Protein AF-A0A961V7P5-F1 (afdb_monomer_lite)

Structure (mmCIF, N/CA/C/O backbone):
data_AF-A0A961V7P5-F1
#
_entry.id   AF-A0A961V7P5-F1
#
loop_
_atom_site.group_PDB
_atom_site.id
_atom_site.type_symbol
_atom_site.label_atom_id
_atom_site.label_alt_id
_atom_site.label_comp_id
_atom_site.label_asym_id
_atom_site.label_entity_id
_atom_site.label_seq_id
_atom_site.pdbx_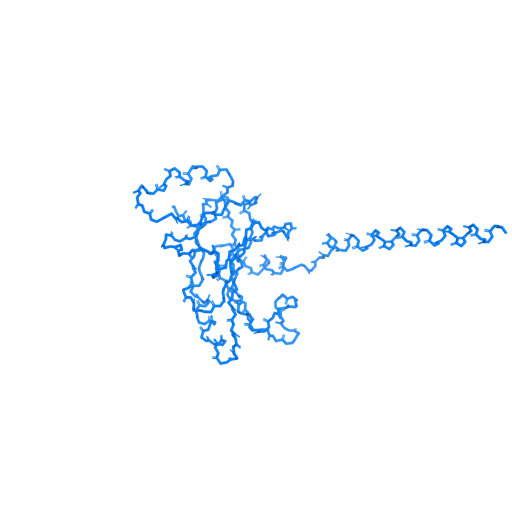PDB_ins_code
_atom_site.Cartn_x
_atom_site.Cartn_y
_atom_site.Cartn_z
_atom_site.occupancy
_atom_site.B_iso_or_equiv
_atom_site.auth_seq_id
_atom_site.auth_comp_id
_atom_site.auth_asym_id
_atom_site.auth_atom_id
_atom_site.pdbx_PDB_model_num
ATOM 1 N N . MET A 1 1 ? 36.699 -14.948 -41.599 1.00 77.75 1 MET A N 1
ATOM 2 C CA . MET A 1 1 ? 36.874 -13.688 -40.840 1.00 77.75 1 MET A CA 1
ATOM 3 C C . MET A 1 1 ? 35.613 -12.828 -40.878 1.00 77.75 1 MET A C 1
ATOM 5 O O . MET A 1 1 ? 35.028 -12.627 -39.828 1.00 77.75 1 MET A O 1
ATOM 9 N N . ILE A 1 2 ? 35.127 -12.418 -42.057 1.00 91.94 2 ILE A N 1
ATOM 10 C CA . ILE A 1 2 ? 33.906 -11.593 -42.200 1.00 91.94 2 ILE A CA 1
ATOM 11 C C . ILE A 1 2 ? 32.671 -12.248 -41.556 1.00 91.94 2 ILE A C 1
ATOM 13 O O . ILE A 1 2 ? 31.991 -11.610 -40.763 1.00 91.94 2 ILE A O 1
ATOM 17 N N . ALA A 1 3 ? 32.425 -13.538 -41.807 1.00 91.94 3 ALA A N 1
ATOM 18 C CA . ALA A 1 3 ? 31.297 -14.258 -41.202 1.00 91.94 3 ALA A CA 1
ATOM 19 C C . ALA A 1 3 ? 31.339 -14.285 -39.659 1.00 91.94 3 ALA A C 1
ATOM 21 O O . ALA A 1 3 ? 30.303 -14.170 -39.015 1.00 91.94 3 ALA A O 1
ATOM 22 N N . LEU A 1 4 ? 32.534 -14.381 -39.062 1.00 93.75 4 LEU A N 1
ATOM 23 C CA . LEU A 1 4 ? 32.701 -14.356 -37.606 1.00 93.75 4 LEU A CA 1
ATOM 24 C C . LEU A 1 4 ? 32.368 -12.973 -37.027 1.00 93.75 4 LEU 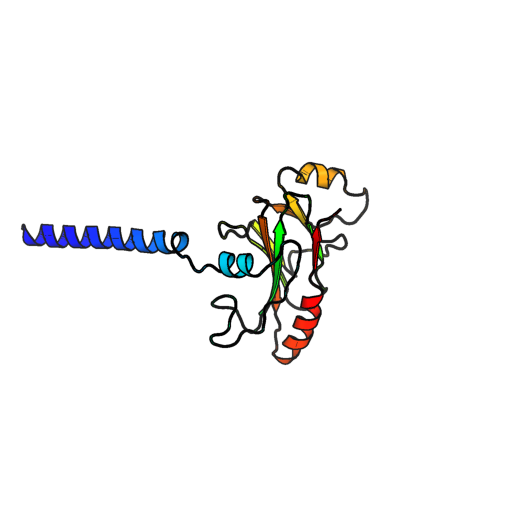A C 1
ATOM 26 O O . LEU A 1 4 ? 31.725 -12.889 -35.987 1.00 93.75 4 LEU A O 1
ATOM 30 N N . LEU A 1 5 ? 32.763 -11.899 -37.719 1.00 95.31 5 LEU A N 1
ATOM 31 C CA . LEU A 1 5 ? 32.427 -10.528 -37.324 1.00 95.31 5 LEU A CA 1
ATOM 32 C C . LEU A 1 5 ? 30.917 -10.276 -37.388 1.00 95.31 5 LEU A C 1
ATOM 34 O O . LEU A 1 5 ? 30.369 -9.678 -36.467 1.00 95.31 5 LEU A O 1
ATOM 38 N N . TRP A 1 6 ? 30.236 -10.780 -38.422 1.00 97.25 6 TRP A N 1
ATOM 39 C CA . TRP A 1 6 ? 28.775 -10.703 -38.511 1.00 97.25 6 TRP A CA 1
ATOM 40 C C . TRP A 1 6 ? 28.091 -11.464 -37.376 1.00 97.25 6 TRP A C 1
ATOM 42 O O . TRP A 1 6 ? 27.213 -10.905 -36.729 1.00 97.25 6 TRP A O 1
ATOM 52 N N . LEU A 1 7 ? 28.529 -12.691 -37.076 1.00 97.44 7 LEU A N 1
ATOM 53 C CA . LEU A 1 7 ? 27.970 -13.477 -35.971 1.00 97.44 7 LEU A CA 1
ATOM 54 C C . LEU A 1 7 ? 28.142 -12.777 -34.617 1.00 97.44 7 LEU A C 1
ATOM 56 O O . LEU A 1 7 ? 27.185 -12.688 -33.850 1.00 97.44 7 LEU A O 1
ATOM 60 N N . LEU A 1 8 ? 29.334 -12.242 -34.340 1.00 97.75 8 LEU A N 1
ATOM 61 C CA . LEU A 1 8 ? 29.598 -11.488 -33.112 1.00 97.75 8 LEU A CA 1
ATOM 62 C C . LEU A 1 8 ? 28.768 -10.203 -33.045 1.00 97.75 8 LEU A C 1
ATOM 64 O O . LEU A 1 8 ? 28.194 -9.906 -32.000 1.00 97.75 8 LEU A O 1
ATOM 68 N N . GLY A 1 9 ? 28.659 -9.469 -34.154 1.00 98.00 9 GLY A N 1
ATOM 69 C CA . GLY A 1 9 ? 27.849 -8.255 -34.236 1.00 98.00 9 GLY A CA 1
ATOM 70 C C . GLY A 1 9 ? 26.366 -8.527 -33.982 1.00 98.00 9 GLY A C 1
ATOM 71 O O . GLY A 1 9 ? 25.741 -7.834 -33.182 1.00 98.00 9 GLY A O 1
ATOM 72 N N . THR A 1 10 ? 25.810 -9.573 -34.598 1.00 97.88 10 THR A N 1
ATOM 73 C CA . THR A 1 10 ? 24.420 -9.988 -34.372 1.00 97.88 10 THR A CA 1
ATOM 74 C C . THR A 1 10 ? 24.196 -10.436 -32.932 1.00 97.88 10 THR A C 1
ATOM 76 O O . THR A 1 10 ? 23.210 -10.025 -32.325 1.00 97.88 10 THR A O 1
ATOM 79 N N . ALA A 1 11 ? 25.106 -11.231 -32.360 1.00 98.12 11 ALA A N 1
ATOM 80 C CA . ALA A 1 11 ? 25.002 -11.666 -30.969 1.00 98.12 11 ALA A CA 1
ATOM 81 C C . ALA A 1 11 ? 25.031 -10.474 -30.001 1.00 98.12 11 ALA A C 1
ATOM 83 O O . ALA A 1 11 ? 24.200 -10.385 -29.101 1.00 98.12 11 ALA A O 1
ATOM 84 N N . PHE A 1 12 ? 25.938 -9.521 -30.220 1.00 98.31 12 PHE A N 1
ATOM 85 C CA . PHE A 1 12 ? 26.044 -8.322 -29.396 1.00 98.31 12 PHE A CA 1
ATOM 86 C C . PHE A 1 12 ? 24.787 -7.446 -29.487 1.00 98.31 12 PHE A C 1
ATOM 88 O O . PHE A 1 12 ? 24.245 -7.031 -28.463 1.00 98.31 12 PHE A O 1
ATOM 95 N N . LEU A 1 13 ? 24.269 -7.228 -30.700 1.00 98.38 13 LEU A N 1
ATOM 96 C CA . LEU A 1 13 ? 23.025 -6.487 -30.906 1.00 98.38 13 LEU A CA 1
ATOM 97 C C . LEU A 1 13 ? 21.831 -7.185 -30.239 1.00 98.38 13 LEU A C 1
ATOM 99 O O . LEU A 1 13 ? 21.023 -6.524 -29.589 1.00 98.38 13 LEU A O 1
ATOM 103 N N . ALA A 1 14 ? 21.737 -8.512 -30.353 1.00 98.31 14 ALA A N 1
ATOM 104 C CA . ALA A 1 14 ? 20.686 -9.291 -29.706 1.00 98.31 14 ALA A CA 1
ATOM 105 C C . ALA A 1 14 ? 20.731 -9.150 -28.177 1.00 98.31 14 ALA A C 1
ATOM 107 O O . ALA A 1 14 ? 19.685 -8.962 -27.560 1.00 98.31 14 ALA A O 1
ATOM 108 N N . VAL A 1 15 ? 21.924 -9.170 -27.570 1.00 98.44 15 VAL A N 1
ATOM 109 C CA . VAL A 1 15 ? 22.098 -8.947 -26.125 1.00 98.44 15 VAL A CA 1
ATOM 110 C C . VAL A 1 15 ? 21.638 -7.545 -25.724 1.00 98.44 15 VAL A C 1
ATOM 112 O O . VAL A 1 15 ? 20.887 -7.414 -24.761 1.00 98.44 15 VAL A O 1
ATOM 115 N N . ILE A 1 16 ? 22.020 -6.505 -26.473 1.00 98.50 16 ILE A N 1
ATOM 116 C CA . ILE A 1 16 ? 21.588 -5.127 -26.187 1.00 98.50 16 ILE A CA 1
ATOM 117 C C . ILE A 1 16 ? 20.065 -5.006 -26.258 1.00 98.50 16 ILE A C 1
ATOM 119 O O . ILE A 1 16 ? 19.452 -4.475 -25.333 1.00 98.50 16 ILE A O 1
ATOM 123 N N . ILE A 1 17 ? 19.448 -5.516 -27.328 1.00 98.06 17 ILE A N 1
ATOM 124 C CA . ILE A 1 17 ? 17.991 -5.473 -27.502 1.00 98.06 17 ILE A CA 1
ATOM 125 C C . ILE A 1 17 ? 17.299 -6.256 -26.386 1.00 98.06 17 ILE A C 1
ATOM 127 O O . ILE A 1 17 ? 16.313 -5.778 -25.835 1.00 98.06 17 ILE A O 1
ATOM 131 N N . HIS A 1 18 ? 17.817 -7.430 -26.021 1.00 97.75 18 HIS A N 1
ATOM 132 C CA . HIS A 1 18 ? 17.253 -8.247 -24.952 1.00 97.75 18 HIS A CA 1
ATOM 133 C C . HIS A 1 18 ? 17.287 -7.523 -23.602 1.00 97.75 18 HIS A C 1
ATOM 135 O O . HIS A 1 18 ? 16.252 -7.404 -22.952 1.00 97.75 18 HIS A O 1
ATOM 141 N N . ILE A 1 19 ? 18.447 -6.987 -23.206 1.00 98.00 19 ILE A N 1
ATOM 142 C CA . ILE A 1 19 ? 18.597 -6.225 -21.957 1.00 98.00 19 ILE A CA 1
ATOM 143 C C . ILE A 1 19 ? 17.679 -4.999 -21.975 1.00 98.00 19 ILE A C 1
ATOM 145 O O . ILE A 1 19 ? 16.937 -4.773 -21.021 1.00 98.00 19 ILE A O 1
ATOM 149 N N . GLY A 1 20 ? 17.684 -4.239 -23.074 1.00 97.50 20 GLY A N 1
ATOM 150 C CA . GLY A 1 20 ? 16.831 -3.064 -23.235 1.00 97.50 20 GLY A CA 1
ATOM 151 C C . GLY A 1 20 ? 15.346 -3.401 -23.111 1.00 97.50 20 GLY A C 1
ATOM 152 O O . GLY A 1 20 ? 14.626 -2.719 -22.389 1.00 97.50 20 GLY A O 1
ATOM 153 N N . ALA A 1 21 ? 14.893 -4.485 -23.745 1.00 95.69 21 ALA A N 1
ATOM 154 C CA . ALA A 1 21 ? 13.510 -4.941 -23.660 1.00 95.69 21 ALA A CA 1
ATOM 155 C C . ALA A 1 21 ? 13.138 -5.374 -22.234 1.00 95.69 21 ALA A C 1
ATOM 157 O O . ALA A 1 21 ? 12.132 -4.907 -21.709 1.00 95.69 21 ALA A O 1
ATOM 158 N N . VAL A 1 22 ? 13.960 -6.204 -21.580 1.00 95.94 22 VAL A N 1
ATOM 159 C CA . VAL A 1 22 ? 13.705 -6.676 -20.206 1.00 95.94 22 VAL A CA 1
ATOM 160 C C . VAL A 1 22 ? 13.604 -5.508 -19.221 1.00 95.94 22 VAL A C 1
ATOM 162 O O . VAL A 1 22 ? 12.708 -5.498 -18.380 1.00 95.94 22 VAL A O 1
ATOM 165 N N . LEU A 1 23 ? 14.468 -4.498 -19.354 1.00 95.56 23 LEU A N 1
ATOM 166 C CA . LEU A 1 23 ? 14.440 -3.305 -18.503 1.00 95.56 23 LEU A CA 1
ATOM 167 C C . LEU A 1 23 ? 13.300 -2.335 -18.846 1.00 95.56 23 LEU A C 1
ATOM 169 O O . LEU A 1 23 ? 12.850 -1.603 -17.968 1.00 95.56 23 LEU A O 1
ATOM 173 N N . ALA A 1 24 ? 12.823 -2.317 -20.094 1.00 93.69 24 ALA A N 1
ATOM 174 C CA . ALA A 1 24 ? 11.725 -1.452 -20.526 1.00 93.69 24 ALA A CA 1
ATOM 175 C C . ALA A 1 24 ? 10.334 -2.020 -20.194 1.00 93.69 24 ALA A C 1
ATOM 177 O O . ALA A 1 24 ? 9.378 -1.258 -20.060 1.00 93.69 24 ALA A O 1
ATOM 178 N N . ILE A 1 25 ? 10.192 -3.341 -20.029 1.00 90.50 25 ILE A N 1
ATOM 179 C CA . ILE A 1 25 ? 8.899 -3.979 -19.719 1.00 90.50 25 ILE A CA 1
ATOM 180 C C . ILE A 1 25 ? 8.177 -3.333 -18.513 1.00 90.50 25 ILE A C 1
ATOM 182 O O . ILE A 1 25 ? 6.997 -3.010 -18.656 1.00 90.50 25 ILE A O 1
ATOM 186 N N . PRO A 1 26 ? 8.815 -3.078 -17.349 1.00 83.50 26 PRO A N 1
ATOM 187 C CA . PRO A 1 26 ? 8.119 -2.541 -16.174 1.00 83.50 26 PRO A CA 1
ATOM 188 C C . PRO A 1 26 ? 7.541 -1.131 -16.359 1.00 83.50 26 PRO A C 1
ATOM 190 O O . PRO A 1 26 ? 6.562 -0.772 -15.695 1.00 83.50 26 PRO A O 1
ATOM 193 N N . THR A 1 27 ? 8.148 -0.314 -17.225 1.00 83.88 27 THR A N 1
ATOM 194 C CA . THR A 1 27 ? 7.713 1.066 -17.489 1.00 83.88 27 THR A CA 1
ATOM 195 C C . THR A 1 27 ? 6.685 1.137 -18.612 1.00 83.88 27 THR A C 1
ATOM 197 O O . THR A 1 27 ? 5.802 1.989 -18.561 1.00 83.88 27 THR A O 1
ATOM 200 N N . LEU A 1 28 ? 6.761 0.224 -19.584 1.00 85.94 28 LEU A N 1
ATOM 201 C CA . LEU A 1 28 ? 5.852 0.160 -20.730 1.00 85.94 28 LEU A CA 1
ATOM 202 C C . LEU A 1 28 ? 4.589 -0.673 -20.477 1.00 85.94 28 LEU A C 1
ATOM 204 O O . LEU A 1 28 ? 3.646 -0.596 -21.263 1.00 85.94 28 LEU A O 1
ATOM 208 N N . ALA A 1 29 ? 4.549 -1.469 -19.406 1.00 82.38 29 ALA A N 1
ATOM 209 C CA . ALA A 1 29 ? 3.362 -2.232 -19.040 1.00 82.38 29 ALA A CA 1
ATOM 210 C C . ALA A 1 29 ? 2.165 -1.297 -18.784 1.00 82.38 29 ALA A C 1
ATOM 212 O O . ALA A 1 29 ? 2.185 -0.479 -17.865 1.00 82.38 29 ALA A O 1
ATOM 213 N N . SER A 1 30 ? 1.118 -1.445 -19.598 1.00 72.19 30 SER A N 1
ATOM 214 C CA . SER A 1 30 ? -0.112 -0.645 -19.550 1.00 72.19 30 SER A CA 1
ATOM 215 C C . SER A 1 30 ? -1.226 -1.263 -18.704 1.00 72.19 30 SER A C 1
ATOM 217 O O . SER A 1 30 ? -2.288 -0.663 -18.583 1.00 72.19 30 SER A O 1
ATOM 219 N N . ASP A 1 31 ? -1.010 -2.474 -18.185 1.00 78.12 31 ASP A N 1
ATOM 220 C CA . ASP A 1 31 ? -1.969 -3.204 -17.355 1.00 78.12 31 ASP A CA 1
ATOM 221 C C . ASP A 1 31 ? -1.397 -3.410 -15.950 1.00 78.12 31 ASP A C 1
ATOM 223 O O . ASP A 1 31 ? -0.978 -4.498 -15.560 1.00 78.12 31 ASP A O 1
ATOM 227 N N . THR A 1 32 ? -1.275 -2.313 -15.204 1.00 84.19 32 THR A N 1
ATOM 228 C CA . THR A 1 32 ? -0.692 -2.339 -13.858 1.00 84.19 32 THR A CA 1
ATOM 229 C C . THR A 1 32 ? -1.768 -2.443 -12.785 1.00 84.19 32 THR A C 1
ATOM 231 O O . THR A 1 32 ? -2.876 -1.925 -12.934 1.00 84.19 32 THR A O 1
ATOM 234 N N . ALA A 1 33 ? -1.416 -3.041 -11.642 1.00 86.50 33 ALA A N 1
ATOM 235 C CA . ALA A 1 33 ? -2.271 -3.052 -10.455 1.00 86.50 33 ALA A CA 1
ATOM 236 C C . ALA A 1 33 ? -2.733 -1.636 -10.066 1.00 86.50 33 ALA A C 1
ATOM 238 O O . ALA A 1 33 ? -3.896 -1.438 -9.728 1.00 86.50 33 ALA A O 1
ATOM 239 N N . TRP A 1 34 ? -1.842 -0.648 -10.198 1.00 87.25 34 TRP A N 1
ATOM 240 C CA . TRP A 1 34 ? -2.162 0.762 -10.002 1.00 87.25 34 TRP A CA 1
ATOM 241 C C . TRP A 1 34 ? -3.324 1.227 -10.889 1.00 87.25 34 TRP A C 1
ATOM 243 O O . TRP A 1 34 ? -4.315 1.731 -10.374 1.00 87.25 34 TRP A O 1
ATOM 253 N N . GLN A 1 35 ? -3.247 1.017 -12.207 1.00 87.38 35 GLN A N 1
ATOM 254 C CA . GLN A 1 35 ? -4.300 1.444 -13.139 1.00 87.38 35 GLN A CA 1
ATOM 255 C C . GLN A 1 35 ? -5.632 0.735 -12.866 1.00 87.38 35 GLN A C 1
ATOM 257 O O . GLN A 1 35 ? -6.674 1.390 -12.879 1.00 87.38 35 GLN A O 1
ATOM 262 N N . LYS A 1 36 ? -5.602 -0.570 -12.550 1.00 89.44 36 LYS A N 1
ATOM 263 C CA . LYS A 1 36 ? -6.802 -1.349 -12.190 1.00 89.44 36 LYS A CA 1
ATOM 264 C C . LYS A 1 36 ? -7.487 -0.794 -10.937 1.00 89.44 36 LYS A C 1
ATOM 266 O O . LYS A 1 36 ? -8.708 -0.670 -10.916 1.00 89.44 36 LYS A O 1
ATOM 271 N N . LEU A 1 37 ? -6.716 -0.439 -9.904 1.00 90.81 37 LEU A N 1
ATOM 272 C CA . LEU A 1 37 ? -7.256 0.133 -8.665 1.00 90.81 37 LEU A CA 1
ATOM 273 C C . LEU A 1 37 ? -7.716 1.576 -8.859 1.00 90.81 37 LEU A C 1
ATOM 275 O O . LEU A 1 37 ? -8.820 1.918 -8.454 1.00 90.81 37 LEU A O 1
ATOM 279 N N . TYR A 1 38 ? -6.915 2.416 -9.508 1.00 86.69 38 TYR A N 1
ATOM 280 C CA . TYR A 1 38 ? -7.229 3.835 -9.668 1.00 86.69 38 TYR A CA 1
ATOM 281 C C . TYR A 1 38 ? -8.487 4.064 -10.516 1.00 86.69 38 TYR A C 1
ATOM 283 O O . TYR A 1 38 ? -9.266 4.964 -10.220 1.00 86.69 38 TYR A O 1
ATOM 291 N N . ALA A 1 39 ? -8.718 3.230 -11.538 1.00 87.69 39 ALA A N 1
ATOM 292 C CA . ALA A 1 39 ? -9.937 3.276 -12.348 1.00 87.69 39 ALA A CA 1
ATOM 293 C C . ALA A 1 39 ? -11.185 2.754 -11.610 1.00 87.69 39 ALA A C 1
ATOM 295 O O . ALA A 1 39 ? -12.304 3.067 -12.010 1.00 87.69 39 ALA A O 1
ATOM 296 N N . ARG A 1 40 ? -10.999 1.943 -10.562 1.00 89.06 40 ARG A N 1
ATOM 297 C CA . ARG A 1 40 ? -12.078 1.336 -9.771 1.00 89.06 40 ARG A CA 1
ATOM 298 C C . ARG A 1 40 ? -12.482 2.191 -8.572 1.00 89.06 40 ARG A C 1
ATOM 300 O O . ARG A 1 40 ? -13.659 2.239 -8.238 1.00 89.06 40 ARG A O 1
ATOM 307 N N . LEU A 1 41 ? -11.505 2.805 -7.910 1.00 90.44 41 LEU A N 1
ATOM 308 C CA . LEU A 1 41 ? -11.678 3.437 -6.608 1.00 90.44 41 LEU A CA 1
ATOM 309 C C . LEU A 1 41 ? -11.968 4.932 -6.732 1.00 90.44 41 LEU A C 1
ATOM 311 O O . LEU A 1 41 ? -11.259 5.680 -7.415 1.00 90.44 41 LEU A O 1
ATOM 315 N N . GLU A 1 42 ? -12.962 5.376 -5.973 1.00 87.88 42 GLU A N 1
ATOM 316 C CA . GLU A 1 42 ? -13.190 6.789 -5.691 1.00 87.88 42 GLU A CA 1
ATOM 317 C C . GLU A 1 42 ? -12.265 7.242 -4.541 1.00 87.88 42 GLU A C 1
ATOM 319 O O . GLU A 1 42 ? -12.050 6.473 -3.598 1.00 87.88 42 GLU A O 1
ATOM 324 N N . PRO A 1 43 ? -11.690 8.460 -4.594 1.00 86.06 43 PRO A N 1
ATOM 325 C CA . PRO A 1 43 ? -10.923 9.012 -3.478 1.00 86.06 43 PRO A CA 1
ATOM 326 C C . PRO A 1 43 ? -11.722 9.018 -2.171 1.00 86.06 43 PRO A C 1
ATOM 328 O O . PRO A 1 43 ? -12.915 9.320 -2.175 1.00 86.06 43 PRO A O 1
ATOM 331 N N . GLY A 1 44 ? -11.063 8.695 -1.055 1.00 85.38 44 GLY A N 1
ATOM 332 C CA . GLY A 1 44 ? -11.673 8.738 0.278 1.00 85.38 44 GLY A CA 1
ATOM 333 C C . GLY A 1 44 ? -12.748 7.673 0.512 1.00 85.38 44 GLY A C 1
ATOM 334 O O . GLY A 1 44 ? -13.536 7.789 1.445 1.00 85.38 44 GLY A O 1
ATOM 335 N N . LYS A 1 45 ? -12.813 6.637 -0.334 1.00 88.75 45 LYS A N 1
ATOM 336 C CA . LYS A 1 45 ? -13.685 5.480 -0.124 1.00 88.75 45 LYS A CA 1
ATOM 337 C C . LYS A 1 45 ? -12.869 4.201 -0.091 1.00 88.75 45 LYS A C 1
ATOM 339 O O . LYS A 1 45 ? -12.178 3.851 -1.049 1.00 88.75 45 LYS A O 1
ATOM 344 N N . ALA A 1 46 ? -12.972 3.502 1.032 1.00 93.25 46 ALA A N 1
ATOM 345 C CA . ALA A 1 46 ? -12.412 2.175 1.181 1.00 93.25 46 ALA A CA 1
ATOM 346 C C . ALA A 1 46 ? -13.307 1.134 0.490 1.00 93.25 46 ALA A C 1
ATOM 348 O O . ALA A 1 46 ? -14.534 1.186 0.573 1.00 93.25 46 ALA A O 1
ATOM 349 N N . GLU A 1 47 ? -12.686 0.165 -0.174 1.00 94.00 47 GLU A N 1
ATOM 350 C CA . GLU A 1 47 ? -13.360 -0.958 -0.816 1.00 94.00 47 GLU A CA 1
ATOM 351 C C . GLU A 1 47 ? -12.629 -2.265 -0.495 1.00 94.00 47 GLU A C 1
ATOM 353 O O . GLU A 1 47 ? -11.404 -2.353 -0.593 1.00 94.00 47 GLU A O 1
ATOM 358 N N . ILE A 1 48 ? -13.375 -3.317 -0.158 1.00 94.44 48 ILE A N 1
ATOM 359 C CA . ILE A 1 48 ? -12.821 -4.669 -0.053 1.00 94.44 48 ILE A CA 1
ATOM 360 C C . ILE A 1 48 ? -12.809 -5.312 -1.434 1.00 94.44 48 ILE A C 1
ATOM 362 O O . ILE A 1 48 ? -13.840 -5.411 -2.102 1.00 94.44 48 ILE A O 1
ATOM 366 N N . LEU A 1 49 ? -11.659 -5.842 -1.837 1.00 93.75 49 LEU A N 1
ATOM 367 C CA . LEU A 1 49 ? -11.549 -6.582 -3.081 1.00 93.75 49 LEU A CA 1
ATOM 368 C C . LEU A 1 49 ? -12.315 -7.921 -3.000 1.00 93.75 49 LEU A C 1
ATOM 370 O O . LEU A 1 49 ? -12.301 -8.618 -1.975 1.00 93.75 49 LEU A O 1
ATOM 374 N N . PRO A 1 50 ? -12.989 -8.323 -4.093 1.00 92.00 50 PRO A N 1
ATOM 375 C CA . PRO A 1 50 ? -13.744 -9.563 -4.141 1.00 92.00 50 PRO A CA 1
ATOM 376 C C . PRO A 1 50 ? -12.832 -10.779 -3.924 1.00 92.00 50 PRO A C 1
ATOM 378 O O . PRO A 1 50 ? -11.617 -10.704 -4.117 1.00 92.00 50 PRO A O 1
ATOM 381 N N . PRO A 1 51 ? -13.401 -11.931 -3.524 1.00 88.31 51 PRO A N 1
ATOM 382 C CA . PRO A 1 51 ? -12.632 -13.156 -3.392 1.00 88.31 51 PRO A CA 1
ATOM 383 C C . PRO A 1 51 ? -11.880 -13.517 -4.660 1.00 88.31 51 PRO A C 1
ATOM 385 O O . PRO A 1 51 ? -12.424 -13.451 -5.762 1.00 88.31 51 PRO A O 1
ATOM 388 N N . VAL A 1 52 ? -10.649 -13.974 -4.465 1.00 88.44 52 VAL A N 1
ATOM 389 C CA . VAL A 1 52 ? -9.804 -14.483 -5.532 1.00 88.44 52 VAL A CA 1
ATOM 390 C C . VAL A 1 52 ? -10.470 -15.715 -6.141 1.00 88.44 52 VAL A C 1
ATOM 392 O O . VAL A 1 52 ? -10.627 -16.746 -5.487 1.00 88.44 52 VAL A O 1
ATOM 395 N N . LYS A 1 53 ? -10.877 -15.603 -7.405 1.00 85.56 53 LYS A N 1
ATOM 396 C CA . LYS A 1 53 ? -11.376 -16.715 -8.218 1.00 85.56 53 LYS A CA 1
ATOM 397 C C . LYS A 1 53 ? -10.499 -16.847 -9.463 1.00 85.56 53 LYS A C 1
ATOM 399 O O . LYS A 1 53 ? -10.107 -15.817 -10.022 1.00 85.56 53 LYS A O 1
ATOM 404 N N . PRO A 1 54 ? -10.184 -18.072 -9.922 1.00 82.25 54 PRO A N 1
ATOM 405 C CA . PRO A 1 54 ? -9.429 -18.267 -11.157 1.00 82.25 54 PRO A CA 1
ATOM 406 C C . PRO A 1 54 ? -10.043 -17.466 -12.316 1.00 82.25 54 PRO A C 1
ATOM 408 O O . PRO A 1 54 ? -11.237 -17.581 -12.583 1.00 82.25 54 PRO A O 1
ATOM 411 N N . GLY A 1 55 ? -9.241 -16.616 -12.963 1.00 81.94 55 GLY A N 1
ATOM 412 C CA . GLY A 1 55 ? -9.665 -15.791 -14.104 1.00 81.94 55 GLY A CA 1
ATOM 413 C C . GLY A 1 55 ? -10.572 -14.589 -13.792 1.00 81.94 55 GLY A C 1
ATOM 414 O O . GLY A 1 55 ? -10.979 -13.909 -14.724 1.00 81.94 55 GLY A O 1
ATOM 415 N N . GLN A 1 56 ? -10.895 -14.307 -12.523 1.00 84.00 56 GLN A N 1
ATOM 416 C CA . GLN A 1 56 ? -11.744 -13.167 -12.117 1.00 84.00 56 GLN A CA 1
ATOM 417 C C . GLN A 1 56 ? -11.093 -12.308 -11.023 1.00 84.00 56 GLN A C 1
ATOM 419 O O . GLN A 1 56 ? -11.776 -11.663 -10.227 1.00 84.00 56 GLN A O 1
ATOM 424 N N . GLN A 1 57 ? -9.766 -12.346 -10.930 1.00 85.88 57 GLN A N 1
ATOM 425 C CA . GLN A 1 57 ? -9.032 -11.576 -9.933 1.00 85.88 57 GLN A CA 1
ATOM 426 C C . GLN A 1 57 ? -8.963 -10.108 -10.357 1.00 85.88 57 GLN A C 1
ATOM 428 O O . GLN A 1 57 ? -8.787 -9.809 -11.535 1.00 85.88 57 GLN A O 1
ATOM 433 N N . VAL A 1 58 ? -9.104 -9.192 -9.396 1.00 87.81 58 VAL A N 1
ATOM 434 C CA . VAL A 1 58 ? -8.969 -7.750 -9.668 1.00 87.81 58 VAL A CA 1
ATOM 435 C C . VAL A 1 58 ? -7.523 -7.399 -9.968 1.00 87.81 58 VAL A C 1
ATOM 437 O O . VAL A 1 58 ? -7.250 -6.615 -10.869 1.00 87.81 58 VAL A O 1
ATOM 440 N N . LEU A 1 59 ? -6.607 -7.982 -9.201 1.00 87.25 59 LEU A N 1
ATOM 441 C CA . LEU A 1 59 ? -5.175 -7.860 -9.398 1.00 87.25 59 LEU A CA 1
ATOM 442 C C . LEU A 1 59 ? -4.630 -9.226 -9.789 1.00 87.25 59 LEU A C 1
ATOM 444 O O . LEU A 1 59 ? -5.124 -10.254 -9.324 1.00 87.25 59 LEU A O 1
ATOM 448 N N . ASP A 1 60 ? -3.610 -9.239 -10.634 1.00 85.19 60 ASP A N 1
ATOM 449 C CA . ASP A 1 60 ? -2.953 -10.485 -10.999 1.00 85.19 60 ASP A CA 1
ATOM 450 C C . ASP A 1 60 ? -2.169 -11.025 -9.798 1.00 85.19 60 ASP A C 1
ATOM 452 O O . ASP A 1 60 ? -1.594 -10.259 -9.024 1.00 85.19 60 ASP A O 1
ATOM 456 N N . GLN A 1 61 ? -2.131 -12.353 -9.656 1.00 84.38 61 GLN A N 1
ATOM 457 C CA . GLN A 1 61 ? -1.380 -13.048 -8.601 1.00 84.38 61 GLN A CA 1
ATOM 458 C C . GLN A 1 61 ? -1.816 -12.687 -7.168 1.00 84.38 61 GLN A C 1
ATOM 460 O O . GLN A 1 61 ? -0.996 -12.685 -6.250 1.00 84.38 61 GLN A O 1
ATOM 465 N N . MET A 1 62 ? -3.105 -12.405 -6.946 1.00 89.00 62 MET A N 1
ATOM 466 C CA . MET A 1 62 ? -3.610 -12.274 -5.580 1.00 89.00 62 MET A CA 1
ATOM 467 C C . MET A 1 62 ? -3.564 -13.624 -4.863 1.00 89.00 62 MET A C 1
ATOM 469 O O . MET A 1 62 ? -3.969 -14.653 -5.408 1.00 89.00 62 MET A O 1
ATOM 473 N N . ASP A 1 63 ? -3.121 -13.602 -3.609 1.00 90.38 63 ASP A N 1
ATOM 474 C CA . ASP A 1 63 ? -3.176 -14.759 -2.724 1.00 90.38 63 ASP A CA 1
ATOM 475 C C . ASP A 1 63 ? -4.625 -14.976 -2.234 1.00 90.38 63 ASP A C 1
ATOM 477 O O . ASP A 1 63 ? -5.193 -14.072 -1.615 1.00 90.38 63 ASP A O 1
ATOM 481 N N . PRO A 1 64 ? -5.249 -16.146 -2.473 1.00 89.50 64 PRO A N 1
ATOM 482 C CA . PRO A 1 64 ? -6.603 -16.440 -2.000 1.00 89.50 64 PRO A CA 1
ATOM 483 C C . PRO A 1 64 ? -6.779 -16.417 -0.476 1.00 89.50 64 PRO A C 1
ATOM 485 O O . PRO A 1 64 ? -7.909 -16.266 -0.006 1.00 89.50 64 PRO A O 1
ATOM 488 N N . SER A 1 65 ? -5.695 -16.586 0.287 1.00 92.06 65 SER A N 1
ATOM 489 C CA . SER A 1 65 ? -5.696 -16.500 1.752 1.00 92.06 65 SER A CA 1
ATOM 490 C C . SER A 1 65 ? -5.681 -15.056 2.265 1.00 92.06 65 SER A C 1
ATOM 492 O O . SER A 1 65 ? -6.023 -14.812 3.424 1.00 92.06 65 SER A O 1
ATOM 494 N N . MET A 1 66 ? -5.351 -14.087 1.403 1.00 93.81 66 MET A N 1
ATOM 495 C CA . MET A 1 66 ? -5.323 -12.670 1.747 1.00 93.81 66 MET A CA 1
ATOM 496 C C . MET A 1 66 ? -6.665 -12.006 1.439 1.00 93.81 66 MET A C 1
ATOM 498 O O . MET A 1 66 ? -7.143 -11.984 0.302 1.00 93.81 66 MET A O 1
ATOM 502 N N . ILE A 1 67 ? -7.263 -11.392 2.456 1.00 95.25 67 ILE A N 1
ATOM 503 C CA . ILE A 1 67 ? -8.332 -10.416 2.276 1.00 95.25 67 ILE A CA 1
ATOM 504 C C . ILE A 1 67 ? -7.656 -9.065 2.076 1.00 95.25 67 ILE A C 1
ATOM 506 O O . ILE A 1 67 ? -6.815 -8.663 2.876 1.00 95.25 67 ILE A O 1
ATOM 510 N N . VAL A 1 68 ? -8.018 -8.371 1.001 1.00 95.31 68 VAL A N 1
ATOM 511 C CA . VAL A 1 68 ? -7.420 -7.086 0.641 1.00 95.31 68 VAL A CA 1
ATOM 512 C C . VAL A 1 68 ? -8.509 -6.030 0.629 1.00 95.31 68 VAL A C 1
ATOM 514 O O . VAL A 1 68 ? -9.492 -6.178 -0.094 1.00 95.31 68 VAL A O 1
ATOM 517 N N . ALA A 1 69 ? -8.321 -4.972 1.405 1.00 95.44 69 ALA A N 1
ATOM 518 C CA . ALA A 1 69 ? -9.099 -3.751 1.325 1.00 95.44 69 ALA A CA 1
ATOM 519 C C . ALA A 1 69 ? -8.194 -2.611 0.855 1.00 95.44 69 ALA A C 1
ATOM 521 O O . ALA A 1 69 ? -7.002 -2.570 1.159 1.00 95.44 69 ALA A O 1
ATOM 522 N N . VAL A 1 70 ? -8.738 -1.719 0.045 1.00 95.75 70 VAL A N 1
ATOM 523 C CA . VAL A 1 70 ? -7.992 -0.659 -0.626 1.00 95.75 70 VAL A CA 1
ATOM 524 C C . VAL A 1 70 ? -8.720 0.657 -0.454 1.00 95.75 70 VAL A C 1
ATOM 526 O O . VAL A 1 70 ? -9.942 0.698 -0.476 1.00 95.75 70 VAL A O 1
ATOM 529 N N . CYS A 1 71 ? -7.970 1.736 -0.298 1.00 95.06 71 CYS A N 1
ATOM 530 C CA . CYS A 1 71 ? -8.505 3.084 -0.323 1.00 95.06 71 CYS A CA 1
ATOM 531 C C . CYS A 1 71 ? -7.617 3.953 -1.199 1.00 95.06 71 CYS A C 1
ATOM 533 O O . CYS A 1 71 ? -6.411 4.040 -0.965 1.00 95.06 71 CYS A O 1
ATOM 535 N N . ARG A 1 72 ? -8.209 4.617 -2.190 1.00 93.88 72 ARG A N 1
ATOM 536 C CA . ARG A 1 72 ? -7.515 5.667 -2.929 1.00 93.88 72 ARG A CA 1
ATOM 537 C C . ARG A 1 72 ? -7.504 6.934 -2.083 1.00 93.88 72 ARG A C 1
ATOM 539 O O . ARG A 1 72 ? -8.559 7.387 -1.645 1.00 93.88 72 ARG A O 1
ATOM 546 N N . TYR A 1 73 ? -6.327 7.510 -1.891 1.00 92.12 73 TYR A N 1
ATOM 547 C CA . TYR A 1 73 ? -6.169 8.764 -1.171 1.00 92.12 73 TYR A CA 1
ATOM 548 C C . TYR A 1 73 ? -5.778 9.902 -2.111 1.00 92.12 73 TYR A C 1
ATOM 550 O O . TYR A 1 73 ? -5.127 9.680 -3.137 1.00 92.12 73 TYR A O 1
ATOM 558 N N . ASP A 1 74 ? -6.197 11.104 -1.734 1.00 92.31 74 ASP A N 1
ATOM 559 C CA . ASP A 1 74 ? -5.782 12.375 -2.312 1.00 92.31 74 ASP A CA 1
ATOM 560 C C . ASP A 1 74 ? -5.566 13.349 -1.149 1.00 92.31 74 ASP A C 1
ATOM 562 O O . ASP A 1 74 ? -6.492 13.604 -0.384 1.00 92.31 74 ASP A O 1
ATOM 566 N N . LEU A 1 75 ? -4.329 13.800 -0.975 1.00 92.88 75 LEU A N 1
ATOM 567 C CA . LEU A 1 75 ? -3.892 14.664 0.121 1.00 92.88 75 LEU A CA 1
ATOM 568 C C . LEU A 1 75 ? -3.867 16.139 -0.293 1.00 92.88 75 LEU A C 1
ATOM 570 O O . LEU A 1 75 ? -3.385 16.973 0.462 1.00 92.88 75 LEU A O 1
ATOM 574 N N . ALA A 1 76 ? -4.363 16.478 -1.490 1.00 90.62 76 ALA A N 1
ATOM 575 C CA . ALA A 1 76 ? -4.399 17.861 -1.958 1.00 90.62 76 ALA A CA 1
ATOM 576 C C . ALA A 1 76 ? -5.301 18.764 -1.098 1.00 90.62 76 ALA A C 1
ATOM 578 O O . ALA A 1 76 ? -5.080 19.973 -1.041 1.00 90.62 76 ALA A O 1
ATOM 579 N N . GLU A 1 77 ? -6.320 18.185 -0.456 1.00 85.25 77 GLU A N 1
ATOM 580 C CA . GLU A 1 77 ? -7.280 18.902 0.395 1.00 85.25 77 GLU A CA 1
ATOM 581 C C . GLU A 1 77 ? -6.957 18.796 1.896 1.00 85.25 77 GLU A C 1
ATOM 583 O O . GLU A 1 77 ? -7.600 19.469 2.697 1.00 85.25 77 GLU A O 1
ATOM 588 N N . GLY A 1 78 ? -5.954 17.996 2.274 1.00 90.56 78 GLY A N 1
ATOM 589 C CA . GLY A 1 78 ? -5.497 17.847 3.653 1.00 90.56 78 GLY A CA 1
ATOM 590 C C . GLY A 1 78 ? -5.136 16.407 4.038 1.00 90.56 78 GLY A C 1
ATOM 591 O O . GLY A 1 78 ? -5.070 15.514 3.184 1.00 90.56 78 GLY A O 1
ATOM 592 N N . PRO A 1 79 ? -4.892 16.155 5.336 1.00 93.31 79 PRO A N 1
ATOM 593 C CA . PRO A 1 79 ? -4.560 14.830 5.835 1.00 93.31 79 PRO A CA 1
ATOM 594 C C . PRO A 1 79 ? -5.686 13.811 5.629 1.00 93.31 79 PRO A C 1
ATOM 596 O O . PRO A 1 79 ? -6.877 14.121 5.638 1.00 93.31 79 PRO A O 1
ATOM 599 N N . LEU A 1 80 ? -5.298 12.547 5.504 1.00 93.69 80 LEU A N 1
ATOM 600 C CA . LEU A 1 80 ? -6.219 11.420 5.463 1.00 93.69 80 LEU A CA 1
ATOM 601 C C . LEU A 1 80 ? -6.091 10.616 6.750 1.00 93.69 80 LEU A C 1
ATOM 603 O O . LEU A 1 80 ? -5.011 10.112 7.056 1.00 93.69 80 LEU A O 1
ATOM 607 N N . GLN A 1 81 ? -7.195 10.418 7.460 1.00 93.19 81 GLN A N 1
ATOM 608 C CA . GLN A 1 81 ? -7.260 9.484 8.575 1.00 93.19 81 GLN A CA 1
ATOM 609 C C . GLN A 1 81 ? -7.616 8.084 8.065 1.00 93.19 81 GLN A C 1
ATOM 611 O O . GLN A 1 81 ? -8.532 7.918 7.259 1.00 93.19 81 GLN A O 1
ATOM 616 N N . LEU A 1 82 ? -6.906 7.066 8.548 1.00 93.31 82 LEU A N 1
ATOM 617 C CA . LEU A 1 82 ? -7.186 5.661 8.280 1.00 93.31 82 LEU A CA 1
ATOM 618 C C . LEU A 1 82 ? -7.621 4.954 9.561 1.00 93.31 82 LEU A C 1
ATOM 620 O O . LEU A 1 82 ? -6.943 5.000 10.589 1.00 93.31 82 LEU A O 1
ATOM 624 N N . THR A 1 83 ? -8.733 4.233 9.466 1.00 91.81 83 THR A N 1
ATOM 625 C CA . THR A 1 83 ? -9.265 3.398 10.541 1.00 91.81 83 THR A CA 1
ATOM 626 C C . THR A 1 83 ? -9.112 1.939 10.152 1.00 91.81 83 THR A C 1
ATOM 628 O O . THR A 1 83 ? -9.648 1.506 9.135 1.00 91.81 83 THR A O 1
ATOM 631 N N . LEU A 1 84 ? -8.371 1.178 10.959 1.00 90.69 84 LEU A N 1
ATOM 632 C CA . LEU A 1 84 ? -8.168 -0.256 10.763 1.00 90.69 84 LEU A CA 1
ATOM 633 C C . LEU A 1 84 ? -8.965 -1.048 11.810 1.00 90.69 84 LEU A C 1
ATOM 635 O O . LEU A 1 84 ? -8.918 -0.690 12.991 1.00 90.69 84 LEU A O 1
ATOM 639 N N . PRO A 1 85 ? -9.628 -2.154 11.432 1.00 89.56 85 PRO A N 1
ATOM 640 C CA . PRO A 1 85 ? -10.193 -3.080 12.405 1.00 89.56 85 PRO A CA 1
ATOM 641 C C . PRO A 1 85 ? -9.084 -3.717 13.248 1.00 89.56 85 PRO A C 1
ATOM 643 O O . PRO A 1 85 ? -7.993 -4.028 12.760 1.00 89.56 85 PRO A O 1
ATOM 646 N N . LYS A 1 86 ? -9.383 -3.998 14.519 1.00 85.81 86 LYS A N 1
ATOM 647 C CA . LYS A 1 86 ? -8.504 -4.834 15.342 1.00 85.81 86 LYS A CA 1
ATOM 648 C C . LYS A 1 86 ? -8.707 -6.296 14.959 1.00 85.81 86 LYS A C 1
ATOM 650 O O . LYS A 1 86 ? -9.789 -6.850 15.133 1.00 85.81 86 LYS A O 1
ATOM 655 N N . VAL A 1 87 ? -7.645 -6.933 14.483 1.00 87.38 87 VAL A N 1
ATOM 656 C CA . VAL A 1 87 ? -7.628 -8.361 14.150 1.00 87.38 87 VAL A CA 1
ATOM 657 C C . VAL A 1 87 ? -6.552 -9.076 14.965 1.00 87.38 87 VAL A C 1
ATOM 659 O O . VAL A 1 87 ? -5.517 -8.495 15.279 1.00 87.38 87 VAL A O 1
ATOM 662 N N . ALA A 1 88 ? -6.795 -10.339 15.320 1.00 85.69 88 ALA A N 1
ATOM 663 C CA . ALA A 1 88 ? -5.834 -11.143 16.083 1.00 85.69 88 ALA A CA 1
ATOM 664 C C . ALA A 1 88 ? -4.730 -11.768 15.208 1.00 85.69 88 ALA A C 1
ATOM 666 O O . ALA A 1 88 ? -3.675 -12.127 15.721 1.00 85.69 88 ALA A O 1
ATOM 667 N N . GLY A 1 89 ? -4.997 -11.943 13.911 1.00 89.75 89 GLY A N 1
ATOM 668 C CA . GLY A 1 89 ? -4.065 -12.527 12.949 1.00 89.75 89 GLY A CA 1
ATOM 669 C C . GLY A 1 89 ? -3.160 -11.494 12.281 1.00 89.75 89 GLY A C 1
ATOM 670 O O . GLY A 1 89 ? -3.196 -10.303 12.593 1.00 89.75 89 GLY A O 1
ATOM 671 N N . TYR A 1 90 ? -2.369 -11.964 11.316 1.00 93.44 90 TYR A N 1
ATOM 672 C CA . TYR A 1 90 ? -1.490 -11.091 10.548 1.00 93.44 90 TYR A CA 1
ATOM 673 C C . TYR A 1 90 ? -2.286 -10.051 9.757 1.00 93.44 90 TYR A C 1
ATOM 675 O O . TYR A 1 90 ? -3.232 -10.378 9.030 1.00 93.44 90 TYR A O 1
ATOM 683 N N . TRP A 1 91 ? -1.827 -8.806 9.845 1.00 94.00 91 TRP A N 1
ATOM 684 C CA . TRP A 1 91 ? -2.296 -7.710 9.019 1.00 94.00 91 TRP A CA 1
ATOM 685 C C . TRP A 1 91 ? -1.140 -6.825 8.572 1.00 94.00 91 TRP A C 1
ATOM 687 O O . TRP A 1 91 ? -0.122 -6.721 9.254 1.00 94.00 91 TRP A O 1
ATOM 697 N N . SER A 1 92 ? -1.298 -6.166 7.428 1.00 94.88 92 SER A N 1
ATOM 698 C CA . SER A 1 92 ? -0.396 -5.101 6.990 1.00 94.88 92 SER A CA 1
ATOM 699 C C . SER A 1 92 ? -1.149 -3.958 6.334 1.00 94.88 92 SER A C 1
ATOM 701 O O . SER A 1 92 ? -2.171 -4.166 5.688 1.00 94.88 92 SER A O 1
ATOM 703 N N . LEU A 1 93 ? -0.624 -2.750 6.497 1.00 95.06 93 LEU A N 1
ATOM 704 C CA . LEU A 1 93 ? -1.049 -1.553 5.789 1.00 95.06 93 LEU A CA 1
ATOM 705 C C . LEU A 1 93 ? 0.152 -1.012 5.018 1.00 95.06 93 LEU A C 1
ATOM 707 O O . LEU A 1 93 ? 1.219 -0.803 5.596 1.00 95.06 93 LEU A O 1
ATOM 711 N N . SER A 1 94 ? -0.020 -0.780 3.722 1.00 95.06 94 SER A N 1
ATOM 712 C CA . SER A 1 94 ? 1.015 -0.215 2.856 1.00 95.06 94 SER A CA 1
ATOM 713 C C . SER A 1 94 ? 0.461 0.956 2.056 1.00 95.06 94 SER A C 1
ATOM 715 O O . SER A 1 94 ? -0.680 0.906 1.606 1.00 95.06 94 SER A O 1
ATOM 717 N N . PHE A 1 95 ? 1.283 1.973 1.826 1.00 94.25 95 PHE A N 1
ATOM 718 C CA . PHE A 1 95 ? 0.945 3.129 1.000 1.00 94.25 95 PHE A CA 1
ATOM 719 C C . PHE A 1 95 ? 1.718 3.040 -0.306 1.00 94.25 95 PHE A C 1
ATOM 721 O O . PHE A 1 95 ? 2.949 2.963 -0.295 1.00 94.25 95 PHE A O 1
ATOM 728 N N . VAL A 1 96 ? 0.990 3.002 -1.420 1.00 93.12 96 VAL A N 1
ATOM 729 C CA . VAL A 1 96 ? 1.551 2.830 -2.761 1.00 93.12 96 VAL A CA 1
ATOM 730 C C . VAL A 1 96 ? 1.267 4.066 -3.599 1.00 93.12 96 VAL A C 1
ATOM 732 O O . VAL A 1 96 ? 0.128 4.525 -3.661 1.00 93.12 96 VAL A O 1
ATOM 735 N N . THR A 1 97 ? 2.294 4.580 -4.261 1.00 91.12 97 THR A N 1
ATOM 736 C CA . THR A 1 97 ? 2.243 5.787 -5.093 1.00 91.12 97 THR 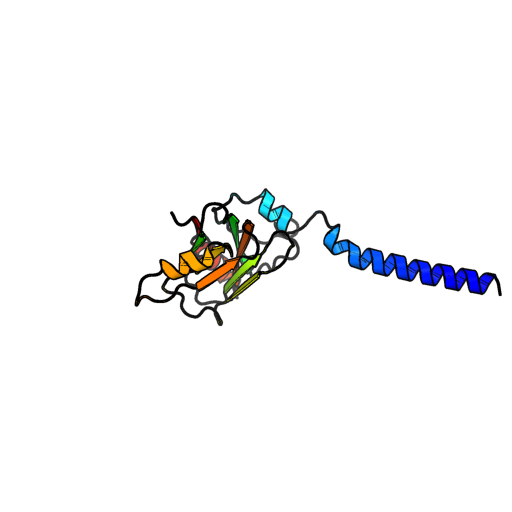A CA 1
ATOM 737 C C . THR A 1 97 ? 2.071 5.461 -6.588 1.00 91.12 97 THR A C 1
ATOM 739 O O . THR A 1 97 ? 2.223 4.301 -6.995 1.00 91.12 97 THR A O 1
ATOM 742 N N . PRO A 1 98 ? 1.753 6.457 -7.445 1.00 88.69 98 PRO A N 1
ATOM 743 C CA . PRO A 1 98 ? 1.479 6.237 -8.869 1.00 88.69 98 PRO A CA 1
ATOM 744 C C . PRO A 1 98 ? 2.663 5.681 -9.668 1.00 88.69 98 PRO A C 1
ATOM 746 O O . PRO A 1 98 ? 2.484 5.002 -10.678 1.00 88.69 98 PRO A O 1
ATOM 749 N N . ASP A 1 99 ? 3.881 5.932 -9.197 1.00 86.12 99 ASP A N 1
ATOM 750 C CA . ASP A 1 99 ? 5.130 5.375 -9.724 1.00 86.12 99 ASP A CA 1
ATOM 751 C C . ASP A 1 99 ? 5.348 3.897 -9.338 1.00 86.12 99 ASP A C 1
ATOM 753 O O . ASP A 1 99 ? 6.373 3.321 -9.698 1.00 86.12 99 ASP A O 1
ATOM 757 N N . LYS A 1 100 ? 4.364 3.261 -8.681 1.00 85.00 100 LYS A N 1
ATOM 758 C CA . LYS A 1 100 ? 4.373 1.864 -8.214 1.00 85.00 100 LYS A CA 1
ATOM 759 C C . LYS A 1 100 ? 5.328 1.614 -7.038 1.00 85.00 100 LYS A C 1
ATOM 761 O O . LYS A 1 100 ? 5.646 0.459 -6.747 1.00 85.00 100 LYS A O 1
ATOM 766 N N . THR A 1 101 ? 5.743 2.665 -6.333 1.00 87.19 101 THR A N 1
ATOM 767 C CA . THR A 1 101 ? 6.602 2.568 -5.147 1.00 87.19 101 THR A CA 1
ATOM 768 C C . THR A 1 101 ? 5.766 2.399 -3.877 1.00 87.19 101 THR A C 1
ATOM 770 O O . THR A 1 101 ? 4.711 3.005 -3.726 1.00 87.19 101 THR A O 1
ATOM 773 N N . THR A 1 102 ? 6.219 1.558 -2.941 1.00 91.12 102 THR A N 1
ATOM 774 C CA . THR A 1 102 ? 5.654 1.519 -1.581 1.00 91.12 102 THR A CA 1
ATOM 775 C C . THR A 1 102 ? 6.442 2.478 -0.702 1.00 91.12 102 THR A C 1
ATOM 777 O O . THR A 1 102 ? 7.608 2.225 -0.409 1.00 91.12 102 THR A O 1
ATOM 780 N N . ILE A 1 103 ? 5.812 3.578 -0.305 1.00 90.69 103 ILE A N 1
ATOM 781 C CA . ILE A 1 103 ? 6.460 4.664 0.447 1.00 90.69 103 ILE A CA 1
ATOM 782 C C . ILE A 1 103 ? 6.490 4.400 1.950 1.00 90.69 103 ILE A C 1
ATOM 784 O O . ILE A 1 103 ? 7.372 4.876 2.657 1.00 90.69 103 ILE A O 1
ATOM 788 N N . TYR A 1 104 ? 5.543 3.604 2.436 1.00 92.06 104 TYR A N 1
ATOM 789 C CA . TYR A 1 104 ? 5.465 3.213 3.830 1.00 92.06 104 TYR A CA 1
ATOM 790 C C . TYR A 1 104 ? 4.731 1.884 3.954 1.00 92.06 104 TYR A C 1
ATOM 792 O O . TYR A 1 104 ? 3.797 1.603 3.197 1.00 92.06 104 TYR A O 1
ATOM 800 N N . SER A 1 105 ? 5.146 1.059 4.913 1.00 93.50 105 SER A N 1
ATOM 801 C CA . SER A 1 105 ? 4.443 -0.172 5.246 1.00 93.50 105 SER A CA 1
ATOM 802 C C . SER A 1 105 ? 4.596 -0.50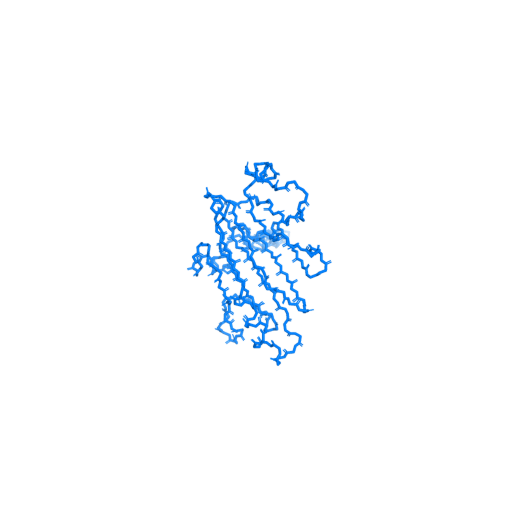4 6.719 1.00 93.50 105 SER A C 1
ATOM 804 O O . SER A 1 105 ? 5.685 -0.425 7.282 1.00 93.50 105 SER A O 1
ATOM 806 N N . VAL A 1 106 ? 3.504 -0.964 7.312 1.00 92.94 106 VAL A N 1
ATOM 807 C CA . VAL A 1 106 ? 3.424 -1.366 8.712 1.00 92.94 106 VAL A CA 1
ATOM 808 C C . VAL A 1 106 ? 2.614 -2.653 8.836 1.00 92.94 106 VAL A C 1
ATOM 810 O O . VAL A 1 106 ? 1.811 -2.968 7.958 1.00 92.94 106 VAL A O 1
ATOM 813 N N . ASN A 1 107 ? 2.857 -3.440 9.880 1.00 93.94 107 ASN A N 1
ATOM 814 C CA . ASN A 1 107 ? 2.140 -4.687 10.131 1.00 93.94 107 ASN A CA 1
ATOM 815 C C . ASN A 1 107 ? 1.883 -4.916 11.625 1.00 93.94 107 ASN A C 1
ATOM 817 O O . ASN A 1 107 ? 2.354 -4.154 12.468 1.00 93.94 107 ASN A O 1
ATOM 821 N N . ASP A 1 108 ? 1.177 -6.004 11.928 1.00 90.69 108 ASP A N 1
ATOM 822 C CA . ASP A 1 108 ? 0.843 -6.485 13.275 1.00 90.69 108 ASP A CA 1
ATOM 823 C C . ASP A 1 108 ? 2.022 -6.517 14.261 1.00 90.69 108 ASP A C 1
ATOM 825 O O . ASP A 1 108 ? 1.826 -6.351 15.464 1.00 90.69 108 ASP A O 1
ATOM 829 N N . ARG A 1 109 ? 3.250 -6.700 13.765 1.00 89.25 109 ARG A N 1
ATOM 830 C CA . ARG A 1 109 ? 4.464 -6.794 14.586 1.00 89.25 109 ARG A CA 1
ATOM 831 C C . ARG A 1 109 ? 5.195 -5.466 14.744 1.00 89.25 109 ARG A C 1
ATOM 833 O O . ARG A 1 109 ? 5.946 -5.318 15.703 1.00 89.25 109 ARG A O 1
ATOM 840 N N . THR A 1 110 ? 5.029 -4.531 13.809 1.00 89.31 110 THR A N 1
ATOM 841 C CA . THR A 1 110 ? 5.800 -3.276 13.772 1.00 89.31 110 THR A CA 1
ATOM 842 C C . THR A 1 110 ? 4.989 -2.031 14.105 1.00 89.31 110 THR A C 1
ATOM 844 O O . THR A 1 110 ? 5.589 -1.013 14.432 1.00 89.31 110 THR A O 1
ATOM 847 N N . ALA A 1 111 ? 3.656 -2.089 14.051 1.00 79.38 111 ALA A N 1
ATOM 848 C CA . ALA A 1 111 ? 2.801 -0.912 14.216 1.00 79.38 111 ALA A CA 1
ATOM 849 C C . ALA A 1 111 ? 2.839 -0.262 15.602 1.00 79.38 111 ALA A C 1
ATOM 851 O O . ALA A 1 111 ? 2.446 0.894 15.737 1.00 79.38 111 ALA A O 1
ATOM 852 N N . GLY A 1 112 ? 3.242 -1.001 16.639 1.00 69.00 112 GLY A N 1
ATOM 853 C CA . GLY A 1 112 ? 2.816 -0.663 17.997 1.00 69.00 112 GLY A CA 1
ATOM 854 C C . GLY A 1 112 ? 1.287 -0.749 18.117 1.00 69.00 112 GLY A C 1
ATOM 855 O O . GLY A 1 112 ? 0.617 -1.256 17.220 1.00 69.00 112 GLY A O 1
ATOM 856 N N . GLN A 1 113 ? 0.708 -0.289 19.225 1.00 63.78 113 GLN A N 1
ATOM 857 C CA . GLN A 1 113 ? -0.741 -0.073 19.302 1.00 63.78 113 GLN A CA 1
ATOM 858 C C . GLN A 1 113 ? -1.017 1.404 18.994 1.00 63.78 113 GLN A C 1
ATOM 860 O O . GLN A 1 113 ? -0.913 2.214 19.913 1.00 63.78 113 GLN A O 1
ATOM 865 N N . PRO A 1 114 ? -1.317 1.796 17.737 1.00 64.12 114 PRO A N 1
ATOM 866 C CA . PRO A 1 114 ? -1.652 3.179 17.422 1.00 64.12 114 PRO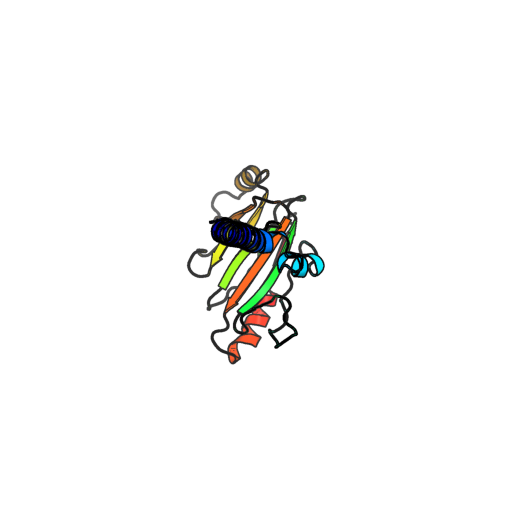 A CA 1
ATOM 867 C C . PRO A 1 114 ? -3.071 3.473 17.924 1.00 64.12 114 PRO A C 1
ATOM 869 O O . PRO A 1 114 ? -4.036 3.463 17.164 1.00 64.12 114 PRO A O 1
ATOM 872 N N . GLU A 1 115 ? -3.211 3.682 19.233 1.00 66.19 115 GLU A N 1
ATOM 873 C CA . GLU A 1 115 ? -4.489 4.008 19.878 1.00 66.19 115 GLU A CA 1
ATOM 874 C C . GLU A 1 115 ? -5.074 5.323 19.346 1.00 66.19 115 GLU A C 1
ATOM 876 O O . GLU A 1 115 ? -6.290 5.446 19.233 1.00 66.19 115 GLU A O 1
ATOM 881 N N . ALA A 1 116 ? -4.207 6.253 18.935 1.00 69.88 116 ALA A N 1
ATOM 882 C CA . ALA A 1 116 ? -4.573 7.530 18.329 1.00 69.88 116 ALA A CA 1
ATOM 883 C C . ALA A 1 116 ? -4.789 7.475 16.804 1.00 69.88 116 ALA A C 1
ATOM 885 O O . ALA A 1 116 ? -5.027 8.501 16.176 1.00 69.88 116 ALA A O 1
ATOM 886 N N . GLY A 1 117 ? -4.738 6.288 16.193 1.00 84.31 117 GLY A N 1
ATOM 887 C CA . GLY A 1 117 ? -5.015 6.103 14.769 1.00 84.31 117 GLY A CA 1
ATOM 888 C C . GLY A 1 117 ? -3.808 6.292 13.848 1.00 84.31 117 GLY A C 1
ATOM 889 O O . GLY A 1 117 ? -2.661 6.425 14.284 1.00 84.31 117 GLY A O 1
ATOM 890 N N . ILE A 1 118 ? -4.078 6.226 12.544 1.00 91.38 118 ILE A N 1
ATOM 891 C CA . ILE A 1 118 ? -3.076 6.303 11.478 1.00 91.38 118 ILE A CA 1
ATOM 892 C C . ILE A 1 118 ? -3.472 7.427 10.528 1.00 91.38 118 ILE A C 1
ATOM 894 O O . ILE A 1 118 ? -4.621 7.483 10.097 1.00 91.38 118 ILE A O 1
ATOM 898 N N . TYR A 1 119 ? -2.520 8.282 10.174 1.00 93.12 119 TYR A N 1
ATOM 899 C CA . TYR A 1 119 ? -2.736 9.406 9.271 1.00 93.12 119 TYR A CA 1
ATOM 900 C C . TYR A 1 119 ? -1.739 9.369 8.123 1.00 93.12 119 TYR A C 1
ATOM 902 O O . TYR A 1 119 ? -0.568 9.058 8.326 1.00 93.12 119 TYR A O 1
ATOM 910 N N . ALA A 1 120 ? -2.194 9.718 6.925 1.00 93.88 120 ALA A N 1
ATOM 911 C CA . ALA A 1 120 ? -1.324 10.083 5.819 1.00 93.88 120 ALA A CA 1
ATOM 912 C C . ALA A 1 120 ? -1.370 11.599 5.634 1.00 93.88 120 ALA A C 1
ATOM 914 O O . ALA A 1 120 ? -2.446 12.193 5.625 1.00 93.88 120 ALA A O 1
ATOM 915 N N . VAL A 1 121 ? -0.201 12.216 5.501 1.00 95.06 121 VAL A N 1
ATOM 916 C CA . VAL A 1 121 ? -0.039 13.669 5.365 1.00 95.06 121 VAL A CA 1
ATOM 917 C C . VAL A 1 121 ? 0.850 13.972 4.171 1.00 95.06 121 VAL A C 1
ATOM 919 O O . VAL A 1 121 ? 1.786 13.221 3.882 1.00 95.06 121 VAL A O 1
ATOM 922 N N . SER A 1 122 ? 0.586 15.078 3.477 1.00 93.56 122 SER A N 1
ATOM 923 C CA . SER A 1 122 ? 1.511 15.564 2.456 1.00 93.56 122 SER A CA 1
ATOM 924 C C . SER A 1 122 ? 2.824 16.005 3.118 1.00 93.56 122 SER A C 1
ATOM 926 O O . SER A 1 122 ? 2.843 16.494 4.254 1.00 93.56 122 SER A O 1
ATOM 928 N N . ALA A 1 123 ? 3.949 15.879 2.409 1.00 89.19 123 ALA A N 1
ATOM 929 C CA . ALA A 1 123 ? 5.247 16.333 2.922 1.00 89.19 123 ALA A CA 1
ATOM 930 C C . ALA A 1 123 ? 5.259 17.835 3.289 1.00 89.19 123 ALA A C 1
ATOM 932 O O . ALA A 1 123 ? 6.034 18.272 4.141 1.00 89.19 123 ALA A O 1
ATOM 933 N N . GLN A 1 124 ? 4.400 18.634 2.648 1.00 89.56 124 GLN A N 1
ATOM 934 C CA . GLN A 1 124 ? 4.272 20.069 2.905 1.00 89.56 124 GLN A CA 1
ATOM 935 C C . GLN A 1 124 ? 3.504 20.359 4.202 1.00 89.56 124 GLN A C 1
ATOM 937 O O . GLN A 1 124 ? 3.836 21.311 4.911 1.00 89.56 124 GLN A O 1
ATOM 942 N N . GLU A 1 125 ? 2.518 19.529 4.541 1.00 90.31 125 GLU A N 1
ATOM 943 C CA . GLU A 1 125 ? 1.649 19.722 5.705 1.00 90.31 125 GLU A CA 1
ATOM 944 C C . GLU A 1 125 ? 2.114 18.970 6.947 1.00 90.31 125 GLU A C 1
ATOM 946 O O . GLU A 1 125 ? 1.685 19.316 8.045 1.00 90.31 125 GLU A O 1
ATOM 951 N N . ALA A 1 126 ? 3.032 18.007 6.816 1.00 91.31 126 ALA A N 1
ATOM 952 C CA . ALA A 1 126 ? 3.525 17.194 7.929 1.00 91.31 126 ALA A CA 1
ATOM 953 C C . ALA A 1 126 ? 3.917 18.035 9.156 1.00 91.31 126 ALA A C 1
ATOM 955 O O . ALA A 1 126 ? 3.468 17.774 10.269 1.00 91.31 126 ALA A O 1
ATOM 956 N N . LYS A 1 127 ? 4.684 19.117 8.958 1.00 90.94 127 LYS A N 1
ATOM 957 C CA . LYS A 1 127 ? 5.086 20.023 10.051 1.00 90.94 127 LYS A CA 1
ATOM 958 C C . LYS A 1 127 ? 3.900 20.672 10.761 1.00 90.94 127 LYS A C 1
ATOM 960 O O . LYS A 1 127 ? 3.947 20.838 11.975 1.00 90.94 127 LYS A O 1
ATOM 965 N N . ARG A 1 128 ? 2.880 21.076 10.001 1.00 90.88 128 ARG A N 1
ATOM 966 C CA . ARG A 1 128 ? 1.664 21.684 10.545 1.00 90.88 128 ARG A CA 1
ATOM 967 C C . ARG A 1 128 ? 0.860 20.643 11.315 1.00 90.88 128 ARG A C 1
ATOM 969 O O . ARG A 1 128 ? 0.490 20.910 12.448 1.00 90.88 128 ARG A O 1
ATOM 976 N N . PHE A 1 129 ? 0.695 19.454 10.739 1.00 91.12 129 PHE A N 1
ATOM 977 C CA . PHE A 1 129 ? 0.002 18.340 11.375 1.00 91.12 129 PHE A CA 1
ATOM 978 C C . PHE A 1 129 ? 0.607 18.008 12.744 1.00 91.12 129 PHE A C 1
ATOM 980 O O . PHE A 1 129 ? -0.105 17.994 13.740 1.00 91.12 129 PHE A O 1
ATOM 987 N N . TYR A 1 130 ? 1.933 17.842 12.831 1.00 90.00 130 TYR A N 1
ATOM 988 C CA . TYR A 1 130 ? 2.596 17.580 14.115 1.00 90.00 130 TYR A CA 1
ATOM 989 C C . TYR A 1 130 ? 2.439 18.716 15.137 1.00 90.00 130 TYR A C 1
ATOM 991 O O . TYR A 1 130 ? 2.462 18.446 16.332 1.00 90.00 130 TYR A O 1
ATOM 999 N N . ALA A 1 131 ? 2.302 19.970 14.695 1.00 90.31 131 ALA A N 1
ATOM 1000 C CA . ALA A 1 131 ? 2.114 21.115 15.587 1.00 90.31 131 ALA A CA 1
ATOM 1001 C C . ALA A 1 131 ? 0.681 21.230 16.137 1.00 90.31 131 ALA A C 1
ATOM 1003 O O . ALA A 1 131 ? 0.474 21.904 17.143 1.00 90.31 131 ALA A O 1
ATOM 1004 N N . GLU A 1 132 ? -0.292 20.605 15.472 1.00 89.00 132 GLU A N 1
ATOM 1005 C CA . GLU A 1 132 ? -1.706 20.589 15.865 1.00 89.00 132 GLU A CA 1
ATOM 1006 C C . GLU A 1 132 ? -2.066 19.347 16.706 1.00 89.00 132 GLU A C 1
ATOM 1008 O O . GLU A 1 132 ? -3.177 19.265 17.231 1.00 89.00 132 GLU A O 1
ATOM 1013 N N . LEU A 1 133 ? -1.134 18.396 16.874 1.00 86.31 133 LEU A N 1
ATOM 1014 C CA . LEU A 1 133 ? -1.343 17.226 17.727 1.00 86.31 133 LEU A CA 1
ATOM 1015 C C . LEU A 1 133 ? -1.514 17.635 19.204 1.00 86.31 133 LEU A C 1
ATOM 1017 O O . LEU A 1 133 ? -0.733 18.450 19.700 1.00 86.31 133 LEU A O 1
ATOM 1021 N N . PRO A 1 134 ? -2.488 17.054 19.933 1.00 81.81 134 PRO A N 1
ATOM 1022 C CA . PRO A 1 134 ? -2.691 17.345 21.349 1.00 81.81 134 PRO A CA 1
ATOM 1023 C C . PRO A 1 134 ? -1.486 16.955 22.215 1.00 81.81 134 PRO A C 1
ATOM 1025 O O . PRO A 1 134 ? -0.926 15.863 22.084 1.00 81.81 134 PRO A O 1
ATOM 1028 N N . ASP A 1 135 ? -1.128 17.819 23.167 1.00 77.88 135 ASP A N 1
ATOM 1029 C CA . ASP A 1 135 ? -0.098 17.516 24.161 1.00 77.88 135 ASP A CA 1
ATOM 1030 C C . ASP A 1 135 ? -0.578 16.427 25.141 1.00 77.88 135 ASP A C 1
ATOM 1032 O O . ASP A 1 135 ? -1.604 16.574 25.807 1.00 77.88 135 ASP A O 1
ATOM 1036 N N . GLY A 1 136 ? 0.208 15.354 25.296 1.00 67.94 136 GLY A N 1
ATOM 1037 C CA . GLY A 1 136 ? -0.006 14.322 26.323 1.00 67.94 136 GLY A CA 1
ATOM 1038 C C . GLY A 1 136 ? -0.897 13.139 25.923 1.00 67.94 136 GLY A C 1
ATOM 1039 O O . GLY A 1 136 ? -1.148 12.275 26.765 1.00 67.94 136 GLY A O 1
ATOM 1040 N N . GLU A 1 137 ? -1.340 13.064 24.667 1.00 69.19 137 GLU A N 1
ATOM 1041 C CA . GLU A 1 137 ? -2.060 11.908 24.118 1.00 69.19 137 GLU A CA 1
ATOM 1042 C C . GLU A 1 137 ? -1.112 10.866 23.498 1.00 69.19 137 GLU A C 1
ATOM 1044 O O . GLU A 1 137 ? 0.079 11.111 23.278 1.00 69.19 137 GLU A O 1
ATOM 1049 N N . ALA A 1 138 ? -1.635 9.663 23.229 1.00 76.25 138 ALA A N 1
ATOM 1050 C CA . ALA A 1 138 ? -0.912 8.674 22.437 1.00 76.25 138 ALA A CA 1
ATOM 1051 C C . ALA A 1 138 ? -0.603 9.270 21.055 1.00 76.25 138 ALA A C 1
ATOM 1053 O O . ALA A 1 138 ? -1.483 9.830 20.409 1.00 76.25 138 ALA A O 1
ATOM 1054 N N . LEU A 1 139 ? 0.642 9.165 20.588 1.00 81.94 139 LEU A N 1
ATOM 1055 C CA . LEU A 1 139 ? 0.998 9.700 19.275 1.00 81.94 139 LEU A CA 1
ATOM 1056 C C . LEU A 1 139 ? 0.392 8.821 18.171 1.00 81.94 139 LEU A C 1
ATOM 1058 O O . LEU A 1 139 ? 0.571 7.597 18.212 1.00 81.94 139 LEU A O 1
ATOM 1062 N N . PRO A 1 140 ? -0.298 9.411 17.179 1.00 87.69 140 PRO A N 1
ATOM 1063 C CA . PRO A 1 140 ? -0.752 8.654 16.029 1.00 87.69 140 PRO A CA 1
ATOM 1064 C C . PRO A 1 140 ? 0.434 8.203 15.180 1.00 87.69 140 PRO A C 1
ATOM 1066 O O . PRO A 1 140 ? 1.518 8.795 15.200 1.00 87.69 140 PRO A O 1
ATOM 1069 N N . LEU A 1 141 ? 0.208 7.175 14.368 1.00 88.94 141 LEU A N 1
ATOM 1070 C CA . LEU A 1 141 ? 1.156 6.823 13.324 1.00 88.94 141 LEU A CA 1
ATOM 1071 C C . LEU A 1 141 ? 0.967 7.769 12.136 1.00 88.94 141 LEU A C 1
ATOM 1073 O O . LEU A 1 141 ? -0.054 7.707 11.456 1.00 88.94 141 LEU A O 1
ATOM 1077 N N . VAL A 1 142 ? 1.961 8.611 11.869 1.00 91.06 142 VAL A N 1
ATOM 1078 C CA . VAL A 1 142 ? 1.926 9.577 10.765 1.00 91.06 142 VAL A CA 1
ATOM 1079 C C . VAL A 1 142 ? 2.797 9.087 9.615 1.00 91.06 142 VAL A C 1
ATOM 1081 O O . VAL A 1 142 ? 3.977 8.784 9.786 1.00 91.06 142 VAL A O 1
ATOM 1084 N N . VAL A 1 143 ? 2.199 9.005 8.433 1.00 91.19 143 VAL A N 1
ATOM 1085 C CA . VAL A 1 143 ? 2.850 8.622 7.185 1.00 91.19 143 VAL A CA 1
ATOM 1086 C C . VAL A 1 143 ? 3.013 9.863 6.325 1.00 91.19 143 VAL A C 1
ATOM 1088 O O . VAL A 1 143 ? 2.047 10.383 5.773 1.00 91.19 143 VAL A O 1
ATOM 1091 N N . GLU A 1 144 ? 4.251 10.323 6.194 1.00 92.56 144 GLU A N 1
ATOM 1092 C CA . GLU A 1 144 ? 4.598 11.414 5.287 1.00 92.56 144 GLU A CA 1
ATOM 1093 C C . GLU A 1 144 ? 4.658 10.885 3.853 1.00 92.56 144 GLU A C 1
ATOM 1095 O O . GLU A 1 144 ? 5.550 10.116 3.482 1.00 92.56 144 GLU A O 1
ATOM 1100 N N . ALA A 1 145 ? 3.677 11.271 3.043 1.00 88.75 145 ALA A N 1
ATOM 1101 C CA . ALA A 1 145 ? 3.584 10.831 1.667 1.00 88.75 145 ALA A CA 1
ATOM 1102 C C . ALA A 1 145 ? 4.518 11.642 0.761 1.00 88.75 145 ALA A C 1
ATOM 1104 O O . ALA A 1 145 ? 4.518 12.873 0.776 1.00 88.75 145 ALA A O 1
ATOM 1105 N N . SER A 1 146 ? 5.292 10.946 -0.079 1.00 88.75 146 SER A N 1
ATOM 1106 C CA . SER A 1 146 ? 6.110 11.580 -1.124 1.00 88.75 146 SER A CA 1
ATOM 1107 C C . SER A 1 146 ? 5.302 11.988 -2.363 1.00 88.75 146 SER A C 1
ATOM 1109 O O . SER A 1 146 ? 5.837 12.666 -3.240 1.00 88.75 146 SER A O 1
ATOM 1111 N N . ALA A 1 147 ? 4.031 11.581 -2.440 1.00 90.25 147 ALA A N 1
ATOM 1112 C CA . ALA A 1 147 ? 3.074 11.985 -3.462 1.00 90.25 147 ALA A CA 1
ATOM 1113 C C . ALA A 1 147 ? 1.685 12.170 -2.838 1.00 90.25 147 ALA A C 1
ATOM 1115 O O . ALA A 1 147 ? 1.261 11.346 -2.025 1.00 90.25 147 ALA A O 1
ATOM 1116 N N . ASP A 1 148 ? 0.968 13.209 -3.273 1.00 92.12 148 ASP A N 1
ATOM 1117 C CA . ASP A 1 148 ? -0.345 13.564 -2.718 1.00 92.12 148 ASP A CA 1
ATOM 1118 C C . ASP A 1 148 ? -1.425 12.532 -3.066 1.00 92.12 148 ASP A C 1
ATOM 1120 O O . ASP A 1 148 ? -2.382 12.352 -2.324 1.00 92.12 148 ASP A O 1
ATOM 1124 N N . GLN A 1 149 ? -1.258 11.801 -4.168 1.00 92.56 149 GLN A N 1
ATOM 1125 C CA . GLN A 1 149 ? -2.173 10.738 -4.574 1.00 92.56 149 GLN A CA 1
ATOM 1126 C C . GLN A 1 149 ? -1.536 9.365 -4.403 1.00 92.56 149 GLN A C 1
ATOM 1128 O O . GLN A 1 149 ? -0.352 9.169 -4.676 1.00 92.56 149 GLN A O 1
ATOM 1133 N N . GLY A 1 150 ? -2.349 8.387 -4.021 1.00 93.44 150 GLY A N 1
ATOM 1134 C CA . GLY A 1 150 ? -1.897 7.016 -3.829 1.00 93.44 150 GLY A CA 1
ATOM 1135 C C . GLY A 1 150 ? -3.032 6.058 -3.506 1.00 93.44 150 GLY A C 1
ATOM 1136 O O . GLY A 1 150 ? -4.216 6.398 -3.570 1.00 93.44 150 GLY A O 1
ATOM 1137 N N . VAL A 1 151 ? -2.658 4.833 -3.156 1.00 94.69 151 VAL A N 1
ATOM 1138 C CA . VAL A 1 151 ? -3.575 3.817 -2.647 1.00 94.69 151 VAL A CA 1
ATOM 1139 C C . VAL A 1 151 ? -3.012 3.252 -1.349 1.00 94.69 151 VAL A C 1
ATOM 1141 O O . VAL A 1 151 ? -1.900 2.724 -1.315 1.00 94.69 151 VAL A O 1
ATOM 1144 N N . ALA A 1 152 ? -3.800 3.341 -0.283 1.00 95.00 152 ALA A N 1
ATOM 1145 C CA . ALA A 1 152 ? -3.586 2.588 0.938 1.00 95.00 152 ALA A CA 1
ATOM 1146 C C . ALA A 1 152 ? -4.129 1.169 0.738 1.00 95.00 152 ALA A C 1
ATOM 1148 O O . ALA A 1 152 ? -5.281 0.982 0.345 1.00 95.00 152 ALA A O 1
ATOM 1149 N N . VAL A 1 153 ? -3.294 0.166 0.986 1.00 95.25 153 VAL A N 1
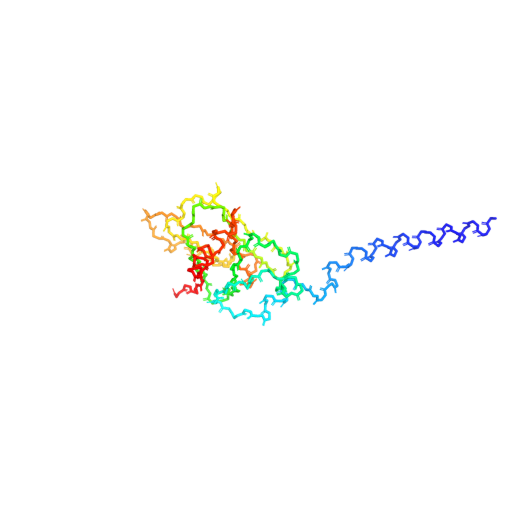ATOM 1150 C CA . VAL A 1 153 ? -3.626 -1.249 0.827 1.00 95.25 153 VAL A CA 1
ATOM 1151 C C . VAL A 1 153 ? -3.547 -1.917 2.187 1.00 95.25 153 VAL A C 1
ATOM 1153 O O . VAL A 1 153 ? -2.458 -2.085 2.736 1.00 95.25 153 VAL A O 1
ATOM 1156 N N . TYR A 1 154 ? -4.700 -2.320 2.706 1.00 95.69 154 TYR A N 1
ATOM 1157 C CA . TYR A 1 154 ? -4.825 -3.098 3.925 1.00 95.69 154 TYR A CA 1
ATOM 1158 C C . TYR A 1 154 ? -4.993 -4.580 3.589 1.00 95.69 154 TYR A C 1
ATOM 1160 O O . TYR A 1 154 ? -5.857 -4.962 2.799 1.00 95.69 154 TYR A O 1
ATOM 1168 N N . ARG A 1 155 ? -4.146 -5.430 4.164 1.00 95.50 155 ARG A N 1
ATOM 1169 C CA . ARG A 1 155 ? -4.159 -6.879 3.952 1.00 95.50 155 ARG A CA 1
ATOM 1170 C C . ARG A 1 155 ? -4.365 -7.592 5.272 1.00 95.50 155 ARG A C 1
ATOM 1172 O O . ARG A 1 155 ? -3.697 -7.268 6.248 1.00 95.50 155 ARG A O 1
ATOM 1179 N N . LEU A 1 156 ? -5.228 -8.597 5.259 1.00 95.50 156 LEU A N 1
ATOM 1180 C CA . LEU A 1 156 ? -5.481 -9.517 6.361 1.00 95.50 156 LEU A CA 1
ATOM 1181 C C . LEU A 1 156 ? -5.218 -10.942 5.886 1.00 95.50 156 LEU A C 1
ATOM 1183 O O . LEU A 1 156 ? -5.726 -11.333 4.834 1.00 95.50 156 LEU A O 1
ATOM 1187 N N . LEU A 1 157 ? -4.494 -11.732 6.672 1.00 95.31 157 LEU A N 1
ATOM 1188 C CA . LEU A 1 157 ? -4.286 -13.147 6.374 1.00 95.31 157 LEU A CA 1
ATOM 1189 C C . LEU A 1 157 ? -5.336 -13.999 7.085 1.00 95.31 157 LEU A C 1
ATOM 1191 O O . LEU A 1 157 ? -5.378 -14.041 8.311 1.00 95.31 157 LEU A O 1
ATOM 1195 N N . ALA A 1 158 ? -6.155 -14.718 6.321 1.00 94.31 158 ALA A N 1
ATOM 1196 C CA . ALA A 1 158 ? -6.973 -15.792 6.862 1.00 94.31 158 ALA A CA 1
ATOM 1197 C C . ALA A 1 158 ? -6.193 -17.113 6.801 1.00 94.31 158 ALA A C 1
ATOM 1199 O O . ALA A 1 158 ? -6.194 -17.794 5.777 1.00 94.31 158 ALA A O 1
ATOM 1200 N N . ASP A 1 159 ? -5.581 -17.501 7.926 1.00 89.69 159 ASP A N 1
ATOM 1201 C CA . ASP A 1 159 ? -4.765 -18.726 8.048 1.00 89.69 159 ASP A CA 1
ATOM 1202 C C . ASP A 1 159 ? -5.532 -20.017 7.706 1.00 89.69 159 ASP A C 1
ATOM 1204 O O . ASP A 1 159 ? -4.945 -21.055 7.406 1.00 89.69 159 ASP A O 1
ATOM 1208 N N . THR A 1 160 ? -6.867 -19.971 7.755 1.00 90.44 160 THR A N 1
ATOM 1209 C CA . THR A 1 160 ? -7.745 -21.078 7.367 1.00 90.44 160 THR A CA 1
ATOM 1210 C C . THR A 1 160 ? -8.934 -20.571 6.557 1.00 90.44 160 THR A C 1
ATOM 1212 O O . THR A 1 160 ? -9.434 -19.465 6.772 1.00 90.44 160 THR A O 1
ATOM 1215 N N . ALA A 1 161 ? -9.461 -21.417 5.667 1.00 87.62 161 ALA A N 1
ATOM 1216 C CA . ALA A 1 161 ? -10.627 -21.080 4.846 1.00 87.62 161 ALA A CA 1
ATOM 1217 C C . ALA A 1 161 ? -11.874 -20.719 5.680 1.00 87.62 161 ALA A C 1
ATOM 1219 O O . ALA A 1 161 ? -12.671 -19.881 5.264 1.00 87.62 161 ALA A O 1
ATOM 1220 N N . SER A 1 162 ? -12.028 -21.302 6.875 1.00 89.75 162 SER A N 1
ATOM 1221 C CA . SER A 1 162 ? -13.126 -20.996 7.803 1.00 89.75 162 SER A CA 1
ATOM 1222 C C . SER A 1 162 ? -13.077 -19.576 8.371 1.00 89.75 162 SER A C 1
ATOM 1224 O O . SER A 1 162 ? -14.123 -19.027 8.703 1.00 89.75 162 SER A O 1
ATOM 1226 N N . LEU A 1 163 ? -11.890 -18.968 8.474 1.00 91.94 163 LEU A N 1
ATOM 1227 C CA . LEU A 1 163 ? -11.732 -17.598 8.973 1.00 91.94 163 LEU A CA 1
ATOM 1228 C C . LEU A 1 163 ? -11.953 -16.540 7.886 1.00 91.94 163 LEU A C 1
ATOM 1230 O O . LEU A 1 163 ? -12.153 -15.370 8.206 1.00 91.94 163 LEU A O 1
ATOM 1234 N N . ALA A 1 164 ? -11.964 -16.931 6.609 1.00 91.44 164 ALA A N 1
ATOM 1235 C CA . ALA A 1 164 ? -12.026 -15.990 5.496 1.00 91.44 164 ALA A CA 1
ATOM 1236 C C . ALA A 1 164 ? -13.291 -15.114 5.510 1.00 91.44 164 ALA A C 1
ATOM 1238 O O . ALA A 1 164 ? -13.218 -13.933 5.179 1.00 91.44 164 ALA A O 1
ATOM 1239 N N . SER A 1 165 ? -14.450 -15.656 5.899 1.00 91.31 165 SER A N 1
ATOM 1240 C CA . SER A 1 165 ? -15.692 -14.873 6.011 1.00 91.31 165 SER A CA 1
ATOM 1241 C C . SER A 1 165 ? -15.650 -13.886 7.177 1.00 91.31 165 SER A C 1
ATOM 1243 O O . SER A 1 165 ? -16.071 -12.743 7.018 1.00 91.31 165 SER A O 1
ATOM 1245 N N . VAL A 1 166 ? -15.090 -14.300 8.316 1.00 92.81 166 VAL A N 1
ATOM 1246 C CA . VAL A 1 166 ? -14.915 -13.448 9.499 1.00 92.81 166 VAL A CA 1
ATOM 1247 C C . VAL A 1 166 ? -13.991 -12.279 9.170 1.00 92.81 166 VAL A C 1
ATOM 1249 O O . VAL A 1 166 ? -14.343 -11.128 9.404 1.00 92.81 166 VAL A O 1
ATOM 1252 N N . TYR A 1 167 ? -12.841 -12.555 8.553 1.00 94.31 167 TYR A N 1
ATOM 1253 C CA . TYR A 1 167 ? -11.846 -11.527 8.241 1.00 94.31 167 TYR A CA 1
ATOM 1254 C C . TYR A 1 167 ? -12.319 -10.594 7.122 1.00 94.31 167 TYR A C 1
ATOM 1256 O O . TYR A 1 167 ? -11.967 -9.421 7.125 1.00 94.31 167 TYR A O 1
ATOM 1264 N N . ARG A 1 168 ? -13.179 -11.062 6.205 1.00 93.44 168 ARG A N 1
ATOM 1265 C CA . ARG A 1 168 ? -13.894 -10.176 5.268 1.00 93.44 168 ARG A CA 1
ATOM 1266 C C . ARG A 1 168 ? -14.865 -9.239 5.971 1.00 93.44 168 ARG A C 1
ATOM 1268 O O . ARG A 1 168 ? -14.956 -8.089 5.566 1.00 93.44 168 ARG A O 1
ATOM 1275 N N . GLY A 1 169 ? -15.580 -9.724 6.986 1.00 93.19 169 GLY A N 1
ATOM 1276 C CA . GLY A 1 169 ? -16.434 -8.880 7.822 1.00 93.19 169 GLY A CA 1
ATOM 1277 C C . GLY A 1 169 ? -15.618 -7.776 8.488 1.00 93.19 169 GLY A C 1
ATOM 1278 O O . GLY A 1 169 ? -15.921 -6.604 8.308 1.00 93.19 169 GLY A O 1
ATOM 1279 N N . LEU A 1 170 ? -14.510 -8.141 9.136 1.00 93.44 170 LEU A N 1
ATOM 1280 C CA . LEU A 1 170 ? -13.613 -7.177 9.783 1.00 93.44 170 LEU A CA 1
ATOM 1281 C C . LEU A 1 170 ? -13.006 -6.193 8.774 1.00 93.44 170 LEU A C 1
ATOM 1283 O O . LEU A 1 170 ? -13.013 -4.993 9.010 1.00 93.44 170 LEU A O 1
ATOM 1287 N N . ALA A 1 171 ? -12.555 -6.664 7.607 1.00 93.19 171 ALA A N 1
ATOM 1288 C CA . ALA A 1 171 ? -12.031 -5.795 6.550 1.00 93.19 171 ALA A CA 1
ATOM 1289 C C . ALA A 1 171 ? -13.031 -4.730 6.074 1.00 93.19 171 ALA A C 1
ATOM 1291 O O . ALA A 1 171 ? -12.602 -3.734 5.501 1.00 93.19 171 ALA A O 1
ATOM 1292 N N . SER A 1 172 ? -14.339 -4.925 6.283 1.00 91.75 172 SER A N 1
ATOM 1293 C CA . SER A 1 172 ? -15.362 -3.946 5.886 1.00 91.75 172 SER A CA 1
ATOM 1294 C C . SER A 1 172 ? -15.413 -2.727 6.797 1.00 91.75 172 SER A C 1
ATOM 1296 O O . SER A 1 172 ? -15.959 -1.700 6.410 1.00 91.75 172 SER A O 1
ATOM 1298 N N . GLU A 1 173 ? -14.796 -2.828 7.972 1.00 92.38 173 GLU A N 1
ATOM 1299 C CA . GLU A 1 173 ? -14.606 -1.719 8.903 1.00 92.38 173 GLU A CA 1
ATOM 1300 C C . GLU A 1 173 ? -13.380 -0.871 8.538 1.00 92.38 173 GLU A C 1
ATOM 1302 O O . GLU A 1 173 ? -13.168 0.182 9.136 1.00 92.38 173 GLU A O 1
ATOM 1307 N N . PHE A 1 174 ? -12.562 -1.306 7.566 1.00 94.19 174 PHE A N 1
ATOM 1308 C CA . PHE A 1 174 ? -11.496 -0.465 7.038 1.00 94.19 174 PHE A CA 1
ATOM 1309 C C . PHE A 1 174 ? -12.107 0.779 6.399 1.00 94.19 174 PHE A C 1
ATOM 1311 O O . PHE A 1 174 ? -12.890 0.678 5.455 1.00 94.19 174 PHE A O 1
ATOM 1318 N N . ALA A 1 175 ? -11.712 1.944 6.896 1.00 93.19 175 ALA A N 1
ATOM 1319 C CA . ALA A 1 175 ? -12.178 3.223 6.398 1.00 93.19 175 ALA A CA 1
ATOM 1320 C C . ALA A 1 175 ? -11.006 4.178 6.197 1.00 93.19 175 ALA A C 1
ATOM 1322 O O . ALA A 1 175 ? -9.967 4.093 6.855 1.00 93.19 175 ALA A O 1
ATOM 1323 N N . CYS A 1 176 ? -11.205 5.104 5.273 1.00 93.12 176 CYS A N 1
ATOM 1324 C CA . CYS A 1 176 ? -10.333 6.238 5.064 1.00 93.12 176 CYS A CA 1
ATOM 1325 C C . CYS A 1 176 ? -11.211 7.464 4.860 1.00 93.12 176 CYS A C 1
ATOM 1327 O O . CYS A 1 176 ? -12.169 7.422 4.091 1.00 93.12 176 CYS A O 1
ATOM 1329 N N . THR A 1 177 ? -10.908 8.536 5.568 1.00 90.19 177 THR A N 1
ATOM 1330 C CA . THR A 1 177 ? -11.682 9.775 5.517 1.00 90.19 177 THR A CA 1
ATOM 1331 C C . THR A 1 177 ? -10.712 10.939 5.462 1.00 90.19 177 THR A C 1
ATOM 1333 O O . THR A 1 177 ? -9.697 10.923 6.160 1.00 90.19 177 THR A O 1
ATOM 1336 N N . GLY A 1 178 ? -11.001 11.939 4.626 1.00 82.50 178 GLY A N 1
ATOM 1337 C CA . GLY A 1 178 ? -10.316 13.225 4.746 1.00 82.50 178 GLY A CA 1
ATOM 1338 C C . GLY A 1 178 ? -10.585 13.771 6.144 1.00 82.50 178 GLY A C 1
ATOM 1339 O O . GLY A 1 178 ? -11.728 13.716 6.602 1.00 82.50 178 GLY A O 1
ATOM 1340 N N . SER A 1 179 ? -9.545 14.191 6.855 1.00 63.75 179 SER A N 1
ATOM 1341 C CA . SER A 1 179 ? -9.738 14.891 8.121 1.00 63.75 179 SER A CA 1
ATOM 1342 C C . SER A 1 179 ? -10.180 16.320 7.805 1.00 63.75 179 SER A C 1
ATOM 1344 O O . SER A 1 179 ? -9.440 17.026 7.120 1.00 63.75 179 SER A O 1
ATOM 1346 N N . GLU A 1 180 ? -11.379 16.700 8.252 1.00 51.00 180 GLU A N 1
ATOM 1347 C CA . GLU A 1 180 ? -11.875 18.089 8.212 1.00 51.00 180 GLU A CA 1
ATOM 1348 C C . GLU A 1 180 ? -10.990 19.053 9.017 1.00 51.00 180 GLU A C 1
ATOM 1350 O O . GLU A 1 180 ? -10.434 18.622 10.056 1.00 51.00 180 GLU A O 1
#

Secondary structure (DSSP, 8-state):
-HHHHHHHHHHHHHHHHHHHHHHHHHHH-SS-HHHHHHHHPPBT-EEEPPP--TT--SSTT--TTEEEEEEEEE-TTS-EEEE----SS-EEEEEE-TTS-EEEEEETTTS---TT-EEEEETTTHHHHHHHSPTTSPPPEEEEESSSEEEEEEEEE-SSGGGHHHHHHHHTT-EEEE--

pLDDT: mean 89.5, std 7.41, range [51.0, 98.5]

Radius of gyration: 21.5 Å; chains: 1; bounding box: 53×43×68 Å

Sequence (180 aa):
MIALLWLLGTAFLAVIIHIGAVLAIPTLASDTAWQKLYARLEPGKAEILPPVKPGQQVLDQMDPSMIVAVCRYDLAEGPLQLTLPKVAGYWSLSFVTPDKTTIYSVNDRTAGQPEAGIYAVSAQEAKRFYAELPDGEALPLVVEASADQGVAVYRLLADTASLASVYRGLASEFACTGSE

Foldseek 3Di:
DVVVVVVVVVVVVVVVVVVVCVVCCVVPDPDALLVLDVVVADAFWKDWFDADDVPPGSHPPDDNQKTKIKHKHACPVHKKFKDAFDDPAKKKKWKADPSRDTQDMDIPVRQPPQPVGEMEGELVCPVVVVVPDDPPDRDHHYHHDPDRITMIMMIGGNPDPVCPVVVNVRSVRIGMHGDD